Protein AF-A0A7L5AEB4-F1 (afdb_monomer)

Sequence (92 aa):
MQVLCQKSNSSEGADKISCSICGQAFQIFWERSSQTERAAQMETVMAAIAEHHQGNDSHRAHPHTGFLVPGWSGLTKFSAAALLGGAQSWSI

Mean predicted aligned error: 11.27 Å

Solvent-accessible surface area (backbone atoms only — not comparable to full-atom values): 5950 Å² total; per-residue (Å²): 125,52,31,41,37,31,63,42,96,63,91,80,73,94,48,68,49,62,40,89,80,59,61,54,44,26,36,54,45,73,46,96,69,54,74,69,56,51,60,66,46,45,59,57,47,54,50,58,57,54,63,41,42,84,89,40,68,53,78,78,41,50,65,85,78,38,52,59,33,84,69,85,76,95,77,76,91,68,76,61,69,74,80,69,68,70,86,76,88,80,85,130

pLDDT: mean 70.15, std 16.58, range [35.16, 87.81]

Secondary structure (DSSP, 8-state):
--EEEEE---S--SSEEE-TTT--EEEEEESS--HHHHHHHHHHHHHHHHHT-SS--SGGGS-SS-EEES--SS--SS-GGGTS--------

Radius of gyration: 14.85 Å; Cα contacts (8 Å, |Δi|>4): 96; chains: 1; bounding box: 36×37×31 Å

Structure (mmCIF, N/CA/C/O backbone):
data_AF-A0A7L5AEB4-F1
#
_entry.id   AF-A0A7L5AEB4-F1
#
loop_
_atom_site.group_PDB
_atom_site.id
_atom_site.type_symbol
_atom_site.label_atom_id
_atom_site.label_alt_id
_atom_site.label_comp_id
_atom_site.label_asym_id
_atom_site.label_entity_id
_atom_site.label_seq_id
_atom_site.pdbx_PDB_ins_code
_atom_site.Cartn_x
_atom_site.Cartn_y
_atom_site.Cartn_z
_atom_site.occupancy
_atom_site.B_iso_or_equiv
_atom_site.auth_seq_id
_atom_site.auth_comp_id
_atom_site.auth_asym_id
_atom_site.auth_atom_id
_atom_site.pdbx_PDB_model_nu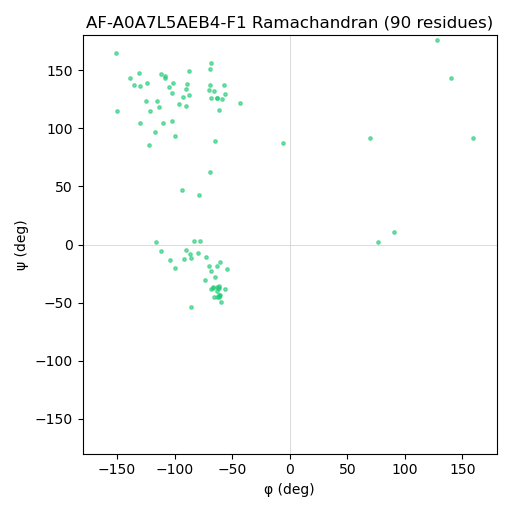m
ATOM 1 N N . MET A 1 1 ? -11.210 5.700 5.631 1.00 68.06 1 MET A N 1
ATOM 2 C CA . MET A 1 1 ? -9.995 5.175 6.284 1.00 68.06 1 MET A CA 1
ATOM 3 C C . MET A 1 1 ? -8.813 5.409 5.367 1.00 68.06 1 MET A C 1
ATOM 5 O O . MET A 1 1 ? -8.946 5.160 4.171 1.00 68.06 1 MET A O 1
ATOM 9 N N . GLN A 1 2 ? -7.704 5.906 5.906 1.00 70.81 2 GLN A N 1
ATOM 10 C CA . GLN A 1 2 ? -6.464 6.082 5.154 1.00 70.81 2 GLN A CA 1
ATOM 11 C C . GLN A 1 2 ? -5.384 5.116 5.655 1.00 70.81 2 GLN A C 1
ATOM 13 O O . GLN A 1 2 ? -5.322 4.780 6.839 1.00 70.81 2 GLN A O 1
ATOM 18 N N . VAL A 1 3 ? -4.539 4.663 4.736 1.00 79.12 3 VAL A N 1
ATOM 19 C CA . VAL A 1 3 ? -3.478 3.693 4.995 1.00 79.12 3 VAL A CA 1
ATOM 20 C C . VAL A 1 3 ? -2.154 4.284 4.535 1.00 79.12 3 VAL A C 1
ATOM 22 O O . VAL A 1 3 ? -2.032 4.662 3.375 1.00 79.12 3 VAL A O 1
ATOM 25 N N . LEU A 1 4 ? -1.168 4.377 5.425 1.00 83.31 4 LEU A N 1
ATOM 26 C CA . LEU A 1 4 ? 0.185 4.809 5.077 1.00 83.31 4 LEU A CA 1
ATOM 27 C C . LEU A 1 4 ? 1.064 3.587 4.832 1.00 83.31 4 LEU A C 1
ATOM 29 O O . LEU A 1 4 ? 1.254 2.765 5.724 1.00 83.31 4 LEU A O 1
ATOM 33 N N . CYS A 1 5 ? 1.624 3.499 3.633 1.00 83.62 5 CYS A N 1
ATOM 34 C CA . CYS A 1 5 ? 2.597 2.489 3.246 1.00 83.62 5 CYS A CA 1
ATOM 35 C C . CYS A 1 5 ? 3.985 3.126 3.253 1.00 83.62 5 CYS A C 1
ATOM 37 O O . CYS A 1 5 ? 4.313 3.919 2.370 1.00 83.62 5 CYS A O 1
ATOM 39 N N . GLN A 1 6 ? 4.802 2.798 4.249 1.00 83.75 6 GLN A N 1
ATOM 40 C CA . GLN A 1 6 ? 6.170 3.298 4.367 1.00 83.75 6 GLN A CA 1
ATOM 41 C C . GLN A 1 6 ? 7.155 2.226 3.907 1.00 83.75 6 GLN A C 1
ATOM 43 O O . GLN A 1 6 ? 6.991 1.050 4.229 1.00 83.75 6 GLN A O 1
ATOM 48 N N . LYS A 1 7 ? 8.199 2.616 3.171 1.00 82.06 7 LYS A N 1
ATOM 49 C CA . LYS A 1 7 ? 9.274 1.687 2.809 1.00 82.06 7 LYS A CA 1
ATOM 50 C C . LYS A 1 7 ? 9.978 1.211 4.080 1.00 82.06 7 LYS A C 1
ATOM 52 O O . LYS A 1 7 ? 10.456 2.034 4.861 1.00 82.06 7 LYS A O 1
ATOM 57 N N . SER A 1 8 ? 10.074 -0.103 4.261 1.00 74.81 8 SER A N 1
ATOM 58 C CA . SER A 1 8 ? 10.736 -0.682 5.430 1.00 74.81 8 SER A CA 1
ATOM 59 C C . SER A 1 8 ? 11.968 -1.463 5.025 1.00 74.81 8 SER A C 1
ATOM 61 O O . SER A 1 8 ? 11.894 -2.404 4.244 1.00 74.81 8 SER A O 1
ATOM 63 N N . ASN A 1 9 ? 13.105 -1.077 5.604 1.00 66.38 9 ASN A N 1
ATOM 64 C CA . ASN A 1 9 ? 14.368 -1.808 5.475 1.00 66.38 9 ASN A CA 1
ATOM 65 C C . ASN A 1 9 ? 14.513 -2.917 6.534 1.00 66.38 9 ASN A C 1
ATOM 67 O O . ASN A 1 9 ? 15.450 -3.704 6.472 1.00 66.38 9 ASN A O 1
ATOM 71 N N . SER A 1 10 ? 13.601 -2.977 7.508 1.00 59.34 10 SER A N 1
ATOM 72 C CA . SER A 1 10 ? 13.656 -3.909 8.638 1.00 59.34 10 SER A CA 1
ATOM 73 C C . SER A 1 10 ? 12.583 -4.985 8.507 1.00 59.34 10 SER A C 1
ATOM 75 O O . SER A 1 10 ? 11.456 -4.691 8.103 1.00 59.34 10 SER A O 1
ATOM 77 N N . SER A 1 11 ? 12.901 -6.218 8.907 1.00 56.88 11 SER A N 1
ATOM 78 C CA . SER A 1 11 ? 11.993 -7.378 8.964 1.00 56.88 11 SER A CA 1
ATOM 79 C C . SER A 1 11 ? 11.081 -7.403 10.202 1.00 56.88 11 SER A C 1
ATOM 81 O O . SER A 1 11 ? 10.061 -8.078 10.180 1.00 56.88 11 SER A O 1
ATOM 83 N N . GLU A 1 12 ? 11.274 -6.498 11.162 1.00 53.16 12 GLU A N 1
ATOM 84 C CA . GLU A 1 12 ? 10.501 -6.393 12.416 1.00 53.16 12 GLU A CA 1
ATOM 85 C C . GLU A 1 12 ? 9.225 -5.518 12.292 1.00 53.16 12 GLU A C 1
ATOM 87 O O . GLU A 1 12 ? 9.305 -4.400 11.775 1.00 53.16 12 GLU A O 1
ATOM 92 N N . GLY A 1 13 ? 8.044 -6.007 12.702 1.00 58.28 13 GLY A N 1
ATOM 93 C CA . GLY A 1 13 ? 6.770 -5.252 12.740 1.00 58.28 13 GLY A CA 1
ATOM 94 C C . GLY A 1 13 ? 5.538 -6.063 12.300 1.00 58.28 13 GLY A C 1
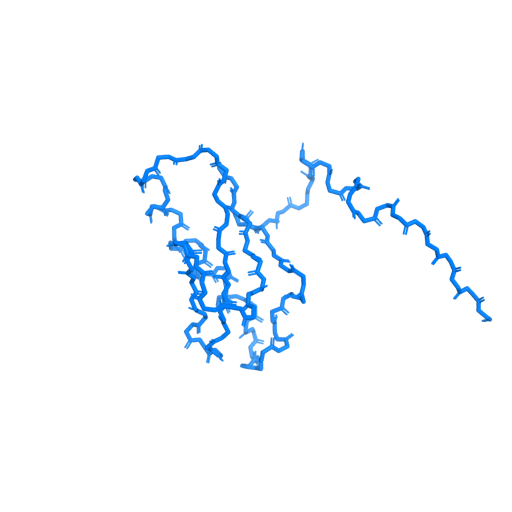ATOM 95 O O . GLY A 1 13 ? 5.641 -6.870 11.383 1.00 58.28 13 GLY A O 1
ATOM 96 N N . ALA A 1 14 ? 4.385 -5.842 12.945 1.00 65.25 14 ALA A N 1
ATOM 97 C CA . ALA A 1 14 ? 3.187 -6.688 12.814 1.00 65.25 14 ALA A CA 1
ATOM 98 C C . ALA A 1 14 ? 2.418 -6.546 11.482 1.00 65.25 14 ALA A C 1
ATOM 100 O O . ALA A 1 14 ? 1.822 -7.514 11.022 1.00 65.25 14 ALA A O 1
ATOM 101 N N . ASP A 1 15 ? 2.444 -5.371 10.848 1.00 76.81 15 ASP A N 1
ATOM 102 C CA . ASP A 1 15 ? 1.672 -5.085 9.633 1.00 76.81 15 ASP A CA 1
ATOM 103 C C . ASP A 1 15 ? 2.620 -4.777 8.462 1.00 76.81 15 ASP A C 1
ATOM 105 O O . ASP A 1 15 ? 3.118 -3.655 8.314 1.00 76.81 15 ASP A O 1
ATOM 109 N N . LYS A 1 16 ? 2.901 -5.792 7.636 1.00 82.62 16 LYS A N 1
ATOM 110 C CA . LYS A 1 16 ? 3.794 -5.688 6.472 1.00 82.62 16 LYS A CA 1
ATOM 111 C C . LYS A 1 16 ? 3.176 -6.265 5.221 1.00 82.62 16 LYS A C 1
ATOM 113 O O . LYS A 1 16 ? 2.454 -7.255 5.271 1.00 82.62 16 LYS A O 1
ATOM 118 N N . ILE A 1 17 ? 3.540 -5.666 4.099 1.00 86.25 17 ILE A N 1
ATOM 119 C CA . ILE A 1 17 ? 3.146 -6.095 2.766 1.00 86.25 17 ILE A CA 1
ATOM 120 C C . ILE A 1 17 ? 4.362 -6.063 1.850 1.00 86.25 17 ILE A C 1
ATOM 122 O O . ILE A 1 17 ? 5.174 -5.140 1.900 1.00 86.25 17 ILE A O 1
ATOM 126 N N . SER A 1 18 ? 4.509 -7.085 1.022 1.00 87.81 18 SER A N 1
ATOM 127 C CA . SER A 1 18 ? 5.536 -7.142 -0.014 1.00 87.81 18 SER A CA 1
ATOM 128 C C . SER A 1 18 ? 4.899 -6.891 -1.371 1.00 87.81 18 SER A C 1
ATOM 130 O O . SER A 1 18 ? 3.871 -7.490 -1.685 1.00 87.81 18 SER A O 1
ATOM 132 N N . CYS A 1 19 ? 5.531 -6.058 -2.193 1.00 85.94 19 CYS A N 1
ATOM 133 C CA . CYS A 1 19 ? 5.162 -5.954 -3.598 1.00 85.94 19 CYS A CA 1
ATOM 134 C C . CYS A 1 19 ? 5.410 -7.296 -4.297 1.00 85.94 19 CYS A C 1
ATOM 136 O O . CYS A 1 19 ? 6.523 -7.819 -4.250 1.00 85.94 19 CYS A O 1
ATOM 138 N N . SER A 1 20 ? 4.393 -7.840 -4.964 1.00 85.38 20 SER A N 1
ATOM 139 C CA . SER A 1 20 ? 4.490 -9.098 -5.716 1.00 85.38 20 SER A CA 1
ATOM 140 C C . SER A 1 20 ? 5.343 -8.991 -6.983 1.00 85.38 20 SER A C 1
ATOM 142 O O . SER A 1 20 ? 5.790 -10.013 -7.492 1.00 85.38 20 SER A O 1
ATOM 144 N N . ILE A 1 21 ? 5.581 -7.774 -7.483 1.00 85.75 21 ILE A N 1
ATOM 145 C CA . ILE A 1 21 ? 6.325 -7.525 -8.724 1.00 85.75 21 ILE A CA 1
ATOM 146 C C . ILE A 1 21 ? 7.827 -7.467 -8.441 1.00 85.75 21 ILE A C 1
ATOM 148 O O . ILE A 1 21 ? 8.607 -8.204 -9.035 1.00 85.75 21 ILE A O 1
ATOM 152 N N . CYS A 1 22 ? 8.243 -6.616 -7.501 1.00 86.12 22 CYS A N 1
ATOM 153 C CA . CYS A 1 22 ? 9.662 -6.349 -7.261 1.00 86.12 22 CYS A CA 1
ATOM 154 C C . CYS A 1 22 ? 10.189 -6.868 -5.911 1.00 86.12 22 CYS A C 1
ATOM 156 O O . CYS A 1 22 ? 11.387 -6.777 -5.632 1.00 86.12 22 CYS A O 1
ATOM 158 N N . GLY A 1 23 ? 9.311 -7.393 -5.051 1.00 85.31 23 GLY A N 1
ATOM 159 C CA . GLY A 1 23 ? 9.668 -7.935 -3.738 1.00 85.31 23 GLY A CA 1
ATOM 160 C C . GLY A 1 23 ? 9.946 -6.887 -2.656 1.00 85.31 23 GLY A C 1
ATOM 161 O O . GLY A 1 23 ? 10.294 -7.257 -1.536 1.00 85.31 23 GLY A O 1
ATOM 162 N N . GLN A 1 24 ? 9.805 -5.586 -2.944 1.00 85.31 24 GLN A N 1
ATOM 163 C CA . GLN A 1 24 ? 10.050 -4.543 -1.944 1.00 85.31 24 GLN A CA 1
ATOM 164 C C . GLN A 1 24 ? 9.014 -4.616 -0.813 1.00 85.31 24 GLN A C 1
ATOM 166 O O . GLN A 1 24 ? 7.810 -4.693 -1.062 1.00 85.31 24 GLN A O 1
ATOM 171 N N . ALA A 1 25 ? 9.493 -4.574 0.432 1.00 86.12 25 ALA A N 1
ATOM 172 C CA . ALA A 1 25 ? 8.653 -4.606 1.621 1.00 86.12 25 ALA A CA 1
ATOM 173 C C . ALA A 1 25 ? 8.232 -3.198 2.066 1.00 86.12 25 ALA A C 1
ATOM 175 O O . ALA A 1 25 ? 9.034 -2.258 2.116 1.00 86.12 25 ALA A O 1
ATOM 176 N N . PHE A 1 26 ? 6.968 -3.084 2.456 1.00 86.19 26 PHE A N 1
ATOM 177 C CA . PHE A 1 26 ? 6.370 -1.892 3.032 1.00 86.19 26 PHE A CA 1
ATOM 178 C C . PHE A 1 26 ? 5.756 -2.228 4.380 1.00 86.19 26 PHE A C 1
ATOM 180 O O . PHE A 1 26 ? 5.110 -3.263 4.553 1.00 86.19 26 PHE A O 1
ATOM 187 N N . GLN A 1 27 ? 5.941 -1.332 5.336 1.00 87.75 27 GLN A N 1
ATOM 188 C CA . GLN A 1 27 ? 5.194 -1.356 6.579 1.00 8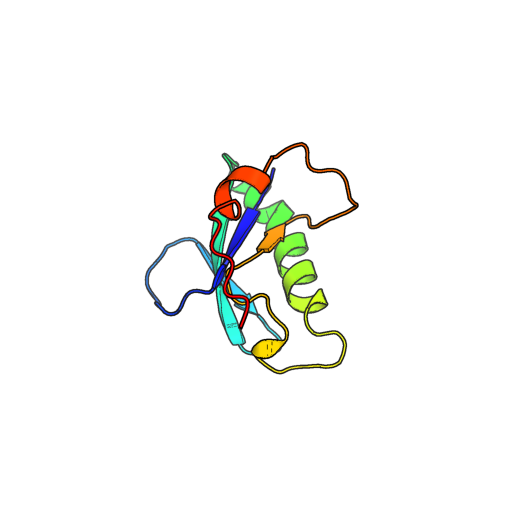7.75 27 GLN A CA 1
ATOM 189 C C . GLN A 1 27 ? 3.934 -0.525 6.429 1.00 87.75 27 GLN A C 1
ATOM 191 O O . GLN A 1 27 ? 3.968 0.593 5.908 1.00 87.75 27 GLN A O 1
ATOM 196 N N . ILE A 1 28 ? 2.828 -1.101 6.884 1.00 85.19 28 ILE A N 1
ATOM 197 C CA . ILE A 1 28 ? 1.514 -0.497 6.771 1.00 85.19 28 ILE A CA 1
ATOM 198 C C . ILE A 1 28 ? 1.116 0.100 8.115 1.00 85.19 28 ILE A C 1
ATOM 200 O O . ILE A 1 28 ? 1.144 -0.570 9.146 1.00 85.19 28 ILE A O 1
ATOM 204 N N . PHE A 1 29 ? 0.680 1.354 8.086 1.00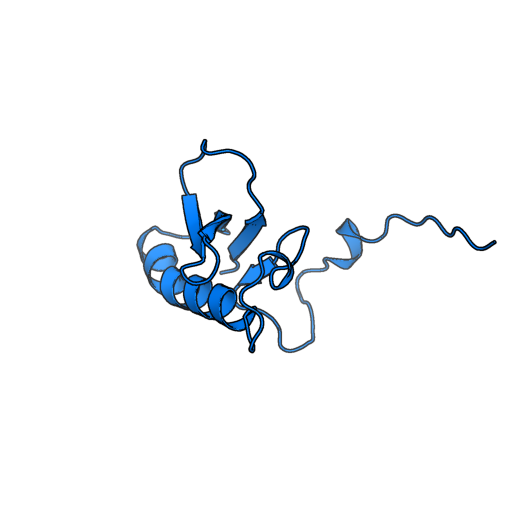 83.69 29 PHE A N 1
ATOM 205 C CA . PHE A 1 29 ? 0.061 2.029 9.214 1.00 83.69 29 PHE A CA 1
ATOM 206 C C . PHE A 1 29 ? -1.396 2.321 8.881 1.00 83.69 29 PHE A C 1
ATOM 208 O O . PHE A 1 29 ? -1.713 3.049 7.939 1.00 83.69 29 PHE A O 1
ATOM 215 N N . TRP A 1 30 ? -2.284 1.738 9.675 1.00 81.31 30 TRP A N 1
ATOM 216 C CA . TRP A 1 30 ? -3.722 1.874 9.521 1.00 81.31 30 TRP A CA 1
ATOM 217 C C . TRP A 1 30 ? -4.241 3.027 10.380 1.00 81.31 30 TRP A C 1
ATOM 219 O O . TRP A 1 30 ? -4.023 3.053 11.593 1.00 81.31 30 TRP A O 1
ATOM 229 N N . GLU A 1 31 ? -4.975 3.964 9.784 1.00 76.88 31 GLU A N 1
ATOM 230 C CA . GLU A 1 31 ? -5.758 4.931 10.554 1.00 76.88 31 GLU A CA 1
ATOM 231 C C . GLU A 1 31 ? -6.918 4.204 11.248 1.00 76.88 31 GLU A C 1
ATOM 233 O O . GLU A 1 31 ? -7.653 3.495 10.563 1.00 76.88 31 GLU A O 1
ATOM 238 N N . ARG A 1 32 ? -7.042 4.353 12.584 1.00 66.19 32 ARG A N 1
ATOM 239 C CA . ARG A 1 32 ? -8.029 3.709 13.491 1.00 66.19 32 ARG A CA 1
ATOM 240 C C . ARG A 1 32 ? -9.099 2.886 12.759 1.00 66.19 32 ARG A C 1
ATOM 242 O O . ARG A 1 32 ? -10.167 3.395 12.439 1.00 66.19 32 ARG A O 1
ATOM 249 N N . SER A 1 33 ? -8.791 1.619 12.506 1.00 69.38 33 S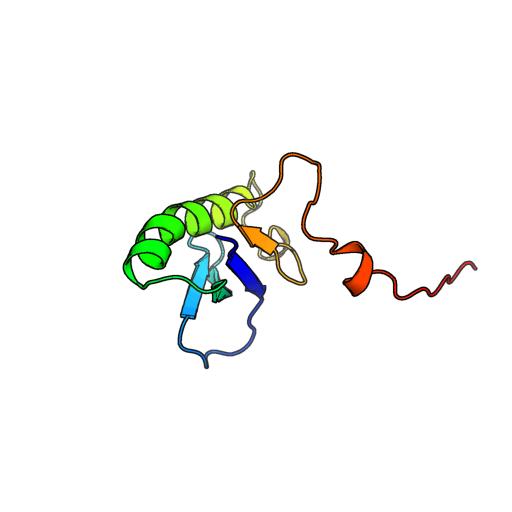ER A N 1
ATOM 250 C CA . SER A 1 33 ? -9.648 0.717 11.732 1.00 69.38 33 SER A CA 1
ATOM 251 C C . SER A 1 33 ? -9.701 -0.666 12.362 1.00 69.38 33 SER A C 1
ATOM 253 O O . SER A 1 33 ? -8.704 -1.173 12.901 1.00 69.38 33 SER A O 1
ATOM 255 N N . SER A 1 34 ? -10.888 -1.263 12.277 1.00 77.69 34 SER A N 1
ATOM 256 C CA . SER A 1 34 ? -11.180 -2.626 12.715 1.00 77.69 34 SER A CA 1
ATOM 257 C C . SER A 1 34 ? -10.470 -3.636 11.815 1.00 77.69 34 SER A C 1
ATOM 259 O O . SER A 1 34 ? -10.202 -3.355 10.648 1.00 77.69 34 SER A O 1
ATOM 261 N N . GLN A 1 35 ? -10.209 -4.847 12.309 1.00 79.94 35 GLN A N 1
ATOM 262 C CA . GLN A 1 35 ? -9.537 -5.887 11.517 1.00 79.94 35 GLN A CA 1
ATOM 263 C C . GLN A 1 35 ? -10.273 -6.204 10.200 1.00 79.94 35 GLN A C 1
ATOM 265 O O . GLN A 1 35 ? -9.631 -6.363 9.165 1.00 79.94 35 GLN A O 1
ATOM 270 N N . THR A 1 36 ? -11.608 -6.207 10.214 1.00 80.38 36 THR A N 1
ATOM 271 C CA . THR A 1 36 ? -12.444 -6.401 9.018 1.00 80.38 36 THR A CA 1
ATOM 272 C C . THR A 1 36 ? -12.256 -5.288 7.985 1.00 80.38 36 THR A C 1
ATOM 274 O O . THR A 1 36 ? -12.170 -5.559 6.791 1.00 80.38 36 THR A O 1
ATOM 277 N N . GLU A 1 37 ? -12.137 -4.036 8.433 1.00 77.94 37 GLU A N 1
ATOM 278 C CA . GLU A 1 37 ? -11.905 -2.886 7.551 1.00 77.94 37 GLU A CA 1
ATOM 279 C C . GLU A 1 37 ? -10.505 -2.942 6.930 1.00 77.94 37 GLU A C 1
ATOM 281 O O . GLU A 1 37 ? -10.339 -2.661 5.744 1.00 77.94 37 GLU A O 1
ATOM 286 N N . ARG A 1 38 ? -9.499 -3.378 7.703 1.00 82.75 38 ARG A N 1
ATOM 287 C CA . ARG A 1 38 ? -8.140 -3.604 7.183 1.00 82.75 38 ARG A CA 1
ATOM 288 C C . ARG A 1 38 ? -8.124 -4.674 6.097 1.00 82.75 38 ARG A C 1
ATOM 290 O O . ARG A 1 38 ? -7.503 -4.470 5.061 1.00 82.75 38 ARG A O 1
ATOM 297 N N . ALA A 1 39 ? -8.825 -5.787 6.318 1.00 82.50 39 ALA A N 1
ATOM 298 C CA . ALA A 1 39 ? -8.931 -6.860 5.333 1.00 82.50 39 ALA A CA 1
ATOM 299 C C . ALA A 1 39 ? -9.585 -6.366 4.032 1.00 82.50 39 ALA A C 1
ATOM 301 O O . ALA A 1 39 ? -9.060 -6.631 2.955 1.00 82.50 39 ALA A O 1
ATOM 302 N N . ALA A 1 40 ? -10.663 -5.583 4.137 1.00 81.31 40 ALA A N 1
ATOM 303 C CA . ALA A 1 40 ? -11.341 -5.005 2.978 1.00 81.31 40 ALA A CA 1
ATOM 304 C C . ALA A 1 40 ? -10.449 -4.027 2.191 1.00 81.31 40 ALA A C 1
ATOM 306 O O . ALA A 1 40 ? -10.503 -4.002 0.967 1.00 81.31 40 ALA A O 1
ATOM 307 N N . GLN A 1 41 ? -9.598 -3.249 2.871 1.00 81.69 41 GLN A N 1
ATOM 308 C CA . GLN A 1 41 ? -8.691 -2.308 2.203 1.00 81.69 41 GLN A CA 1
ATOM 309 C C . GLN A 1 41 ? -7.365 -2.903 1.740 1.00 81.69 41 GLN A C 1
ATOM 311 O O . GLN A 1 41 ? -6.645 -2.244 0.989 1.00 81.69 41 GLN A O 1
ATOM 316 N N . MET A 1 42 ? -7.028 -4.121 2.159 1.00 84.06 42 MET A N 1
ATOM 317 C CA . MET A 1 42 ? -5.776 -4.758 1.759 1.00 84.06 42 MET A CA 1
ATOM 318 C C . MET A 1 42 ? -5.706 -4.960 0.240 1.00 84.06 42 MET A C 1
ATOM 320 O O . MET A 1 42 ? -4.648 -4.758 -0.352 1.00 84.06 42 MET A O 1
ATOM 324 N N . GLU A 1 43 ? -6.831 -5.291 -0.399 1.00 83.88 43 GLU A N 1
ATOM 325 C CA . GLU A 1 43 ? -6.908 -5.432 -1.857 1.00 83.88 43 GLU A CA 1
ATOM 326 C C . GLU A 1 43 ? -6.580 -4.107 -2.563 1.00 83.88 43 GLU A C 1
ATOM 328 O O . GLU A 1 43 ? -5.732 -4.065 -3.453 1.00 83.88 43 GLU A O 1
ATOM 333 N N . THR A 1 44 ? -7.144 -2.999 -2.079 1.00 83.81 44 THR A N 1
ATOM 334 C CA . THR A 1 44 ? -6.851 -1.648 -2.579 1.00 83.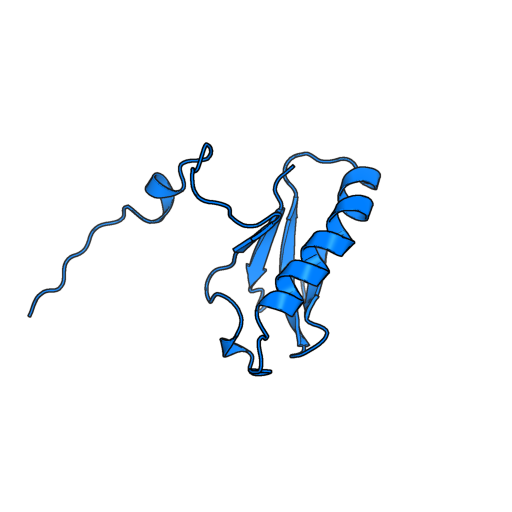81 44 THR A CA 1
ATOM 335 C C . THR A 1 44 ? -5.385 -1.257 -2.379 1.00 83.81 44 THR A C 1
ATOM 337 O O . THR A 1 44 ? -4.792 -0.609 -3.239 1.00 83.81 44 THR A O 1
ATOM 340 N N . VAL A 1 45 ? -4.768 -1.652 -1.258 1.00 84.50 45 VAL A N 1
ATOM 341 C CA . VAL A 1 45 ? -3.335 -1.412 -1.003 1.00 84.50 45 VAL A CA 1
ATOM 342 C C . VAL A 1 45 ? -2.464 -2.194 -1.985 1.00 84.50 45 VAL A C 1
ATOM 344 O O . VAL A 1 45 ? -1.532 -1.626 -2.552 1.00 84.50 45 VAL A O 1
ATOM 347 N N . MET A 1 46 ? -2.776 -3.469 -2.220 1.00 85.38 46 MET A N 1
ATOM 348 C CA . MET A 1 46 ? -2.063 -4.305 -3.192 1.00 85.38 46 MET A CA 1
ATOM 349 C C . MET A 1 46 ? -2.182 -3.751 -4.614 1.00 85.38 46 MET A C 1
ATOM 351 O O . MET A 1 46 ? -1.177 -3.676 -5.322 1.00 85.38 46 MET A O 1
ATOM 355 N N . ALA A 1 47 ? -3.382 -3.316 -5.013 1.00 83.19 47 ALA A N 1
ATOM 356 C CA . ALA A 1 47 ? -3.612 -2.688 -6.310 1.00 83.19 47 ALA A CA 1
ATOM 357 C C . ALA A 1 47 ? -2.760 -1.419 -6.473 1.00 83.19 47 ALA A C 1
ATOM 359 O O . ALA A 1 47 ? -1.992 -1.327 -7.426 1.00 83.19 47 ALA A O 1
ATOM 360 N N . ALA A 1 48 ? -2.777 -0.516 -5.487 1.00 82.62 48 ALA A N 1
ATOM 361 C CA . ALA A 1 48 ? -1.972 0.707 -5.514 1.00 82.62 48 ALA A CA 1
ATOM 362 C C . ALA A 1 48 ? -0.455 0.428 -5.571 1.00 82.62 48 ALA A C 1
ATOM 364 O O . ALA A 1 48 ? 0.299 1.143 -6.230 1.00 82.62 48 ALA A O 1
ATOM 365 N N . ILE A 1 49 ? 0.018 -0.627 -4.896 1.00 83.44 49 ILE A N 1
ATOM 366 C CA . ILE A 1 49 ? 1.417 -1.068 -4.986 1.00 83.44 49 ILE A CA 1
ATOM 367 C C . ILE A 1 49 ? 1.749 -1.521 -6.411 1.00 83.44 49 ILE A C 1
ATOM 369 O 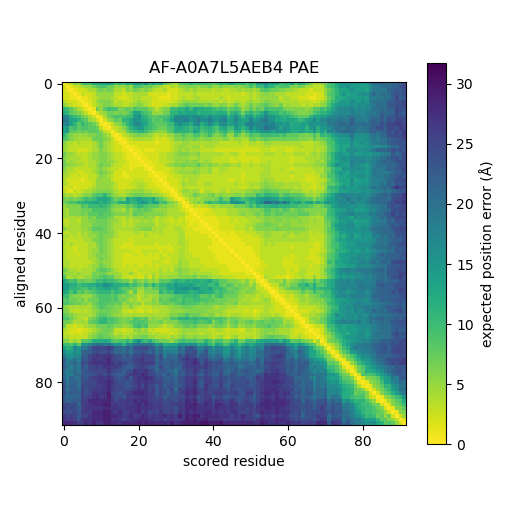O . ILE A 1 49 ? 2.798 -1.138 -6.932 1.00 83.44 49 ILE A O 1
ATOM 373 N N . ALA A 1 50 ? 0.873 -2.311 -7.032 1.00 82.81 50 ALA A N 1
ATOM 374 C CA . ALA A 1 50 ? 1.061 -2.803 -8.393 1.00 82.81 50 ALA A CA 1
ATOM 375 C C . ALA A 1 50 ? 0.998 -1.674 -9.435 1.00 82.81 50 ALA A C 1
ATOM 377 O O . ALA A 1 50 ? 1.789 -1.668 -10.376 1.00 82.81 50 ALA A O 1
ATOM 378 N N . GLU A 1 51 ? 0.133 -0.678 -9.240 1.00 82.25 51 GLU A N 1
ATOM 379 C CA . GLU A 1 51 ? -0.007 0.481 -10.132 1.00 82.25 51 GLU A CA 1
ATOM 380 C C . GLU A 1 51 ? 1.250 1.352 -10.225 1.00 82.25 51 GLU A C 1
ATOM 382 O O . GLU A 1 51 ? 1.397 2.103 -11.185 1.00 82.25 51 GLU A O 1
ATOM 387 N N . HIS A 1 52 ? 2.184 1.249 -9.277 1.00 80.25 52 HIS A N 1
ATOM 388 C CA . HIS A 1 52 ? 3.484 1.910 -9.397 1.00 80.25 52 HIS A CA 1
ATOM 389 C C . HIS A 1 52 ? 4.358 1.301 -10.508 1.00 80.25 52 HIS A C 1
ATOM 391 O O . HIS A 1 52 ? 5.236 1.975 -11.045 1.00 80.25 52 HIS A O 1
ATOM 397 N N . HIS A 1 53 ? 4.108 0.049 -10.892 1.00 80.75 53 HIS A N 1
ATOM 398 C CA . HIS A 1 53 ? 4.903 -0.709 -11.857 1.00 80.75 53 HIS A CA 1
ATOM 399 C C . HIS A 1 53 ? 4.367 -0.616 -13.298 1.00 80.75 53 HIS A C 1
ATOM 401 O O . HIS A 1 53 ? 4.285 -1.624 -13.991 1.00 80.75 53 HIS A O 1
ATOM 407 N N . GLN A 1 54 ? 4.031 0.580 -13.802 1.00 73.81 54 GLN A N 1
ATOM 408 C CA . GLN A 1 54 ? 3.520 0.790 -15.179 1.00 73.81 54 GLN A CA 1
ATOM 409 C C . GLN A 1 54 ? 4.593 0.556 -16.269 1.00 73.81 54 GLN A C 1
ATOM 411 O O . GLN A 1 54 ? 4.975 1.471 -16.996 1.00 73.81 54 GLN A O 1
ATOM 416 N N . GLY A 1 55 ? 5.117 -0.667 -16.369 1.00 67.81 55 GLY A N 1
ATOM 417 C CA . GLY A 1 55 ? 6.187 -1.057 -17.292 1.00 67.81 55 GLY A CA 1
ATOM 418 C C . GLY A 1 55 ? 7.606 -0.920 -16.727 1.00 67.81 55 GLY A C 1
ATOM 419 O O . GLY A 1 55 ? 8.571 -1.023 -17.480 1.00 67.81 55 GLY A O 1
ATOM 420 N N . ASN A 1 56 ? 7.753 -0.685 -15.420 1.00 73.31 56 ASN A N 1
ATOM 421 C CA . ASN A 1 56 ? 9.046 -0.661 -14.738 1.00 73.31 56 ASN A CA 1
ATOM 422 C C . ASN A 1 56 ? 9.003 -1.537 -13.484 1.00 73.31 56 ASN A C 1
ATOM 424 O O . ASN A 1 56 ? 8.490 -1.113 -12.452 1.00 73.31 56 ASN A O 1
ATOM 428 N N . ASP A 1 57 ? 9.607 -2.720 -13.548 1.00 80.75 57 ASP A N 1
ATOM 429 C CA . ASP A 1 57 ? 9.629 -3.689 -12.440 1.00 80.75 57 ASP A CA 1
ATOM 430 C C . ASP A 1 57 ? 10.732 -3.399 -11.405 1.00 80.75 57 ASP A C 1
ATOM 432 O O . ASP A 1 57 ? 10.921 -4.133 -10.435 1.00 80.75 57 ASP A O 1
ATOM 436 N N . SER A 1 58 ? 11.484 -2.309 -11.585 1.00 79.75 58 SER A N 1
ATOM 437 C CA . SER A 1 58 ? 12.544 -1.916 -10.660 1.00 79.75 58 SER A CA 1
ATOM 438 C C . SER A 1 58 ? 11.984 -1.452 -9.312 1.00 79.75 58 SER A C 1
ATOM 440 O O . SER A 1 58 ? 10.937 -0.813 -9.237 1.00 79.75 58 SER A O 1
ATOM 442 N N . HIS A 1 59 ? 12.763 -1.630 -8.238 1.00 76.31 59 HIS A N 1
ATOM 443 C CA . HIS A 1 59 ? 12.480 -1.056 -6.908 1.00 76.31 59 HIS A CA 1
ATOM 444 C C . HIS A 1 59 ? 12.280 0.465 -6.928 1.00 76.31 59 HIS A C 1
ATOM 446 O O . HIS A 1 59 ? 11.664 1.025 -6.024 1.00 76.31 59 HIS A O 1
ATOM 452 N N . ARG A 1 60 ? 12.793 1.138 -7.965 1.00 76.62 60 ARG A N 1
ATOM 453 C CA . ARG A 1 60 ? 12.645 2.583 -8.190 1.00 76.62 60 ARG A CA 1
ATOM 454 C C . ARG A 1 60 ? 11.244 3.002 -8.643 1.00 76.62 60 ARG A C 1
ATOM 456 O O . ARG A 1 60 ? 10.984 4.198 -8.683 1.00 76.62 60 ARG A O 1
ATOM 463 N N . ALA A 1 61 ? 10.380 2.053 -9.001 1.00 80.44 61 ALA A N 1
ATOM 464 C CA . ALA A 1 61 ? 8.992 2.319 -9.365 1.00 80.44 61 ALA A CA 1
ATOM 465 C C . ALA A 1 61 ? 8.179 2.858 -8.179 1.00 80.44 61 ALA A C 1
ATOM 467 O O . ALA A 1 61 ? 7.242 3.630 -8.352 1.00 80.4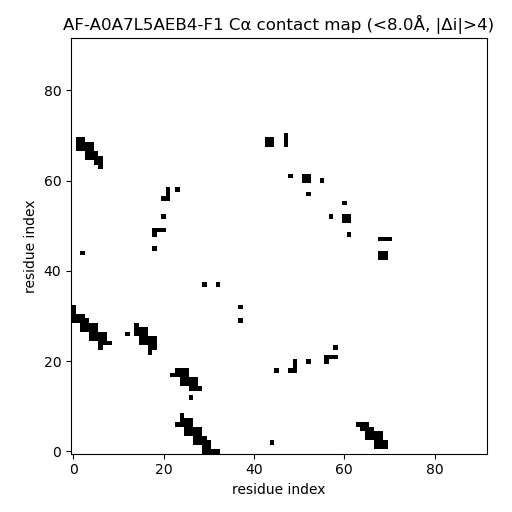4 61 ALA A O 1
ATOM 468 N N . HIS A 1 62 ? 8.568 2.491 -6.958 1.00 81.81 62 HIS A N 1
ATOM 469 C CA . HIS A 1 62 ? 7.884 2.909 -5.747 1.00 81.81 62 HIS A CA 1
ATOM 470 C C . HIS A 1 62 ? 8.388 4.256 -5.201 1.00 81.81 62 HIS A C 1
ATOM 472 O O . HIS A 1 62 ? 9.586 4.546 -5.284 1.00 81.81 62 HIS A O 1
ATOM 478 N N . PRO A 1 63 ? 7.517 5.044 -4.541 1.00 79.06 63 PRO A N 1
ATOM 479 C CA . PRO A 1 63 ? 7.913 6.259 -3.831 1.00 79.06 63 PRO A CA 1
ATOM 480 C C . PRO A 1 63 ? 8.982 5.986 -2.765 1.00 79.06 63 PRO A C 1
ATOM 482 O O . PRO A 1 63 ? 8.893 5.019 -2.008 1.00 79.06 63 PRO A O 1
ATOM 485 N N . HIS A 1 64 ? 9.989 6.859 -2.679 1.00 71.75 64 HIS A N 1
ATOM 486 C CA . HIS A 1 64 ? 11.158 6.642 -1.816 1.00 71.75 64 HIS A CA 1
ATOM 487 C C . HIS A 1 64 ? 10.810 6.676 -0.317 1.00 71.75 64 HIS A C 1
ATOM 489 O O . HIS A 1 64 ? 11.369 5.913 0.467 1.00 71.75 64 HIS A O 1
ATOM 495 N N . THR A 1 65 ? 9.887 7.554 0.078 1.00 72.81 65 THR A N 1
ATOM 496 C CA . THR A 1 65 ? 9.531 7.825 1.480 1.00 72.81 65 THR A CA 1
ATOM 497 C C . THR A 1 65 ? 8.261 7.103 1.941 1.00 72.81 65 THR A C 1
ATOM 499 O O . THR A 1 65 ? 8.083 6.904 3.138 1.00 72.81 65 THR A O 1
ATOM 502 N N . GLY A 1 66 ? 7.404 6.672 1.011 1.00 80.56 66 GLY A N 1
ATOM 503 C CA . GLY A 1 66 ? 6.107 6.045 1.282 1.00 80.56 66 GLY A CA 1
ATOM 504 C C . GLY A 1 66 ? 4.948 6.715 0.534 1.00 80.56 66 GLY A C 1
ATOM 505 O O . GLY A 1 66 ? 5.146 7.706 -0.167 1.00 80.56 66 GLY A O 1
ATOM 506 N N . PHE A 1 67 ? 3.742 6.159 0.657 1.00 80.38 67 PHE A N 1
ATOM 507 C CA . PHE A 1 67 ? 2.525 6.643 -0.013 1.00 80.38 67 PHE A CA 1
ATOM 508 C C . PHE A 1 67 ? 1.255 6.327 0.788 1.00 80.38 67 PHE A C 1
ATOM 510 O O . PHE A 1 67 ? 1.276 5.513 1.710 1.00 80.38 67 PHE A O 1
ATOM 517 N N . LEU A 1 68 ? 0.145 6.987 0.446 1.00 81.38 68 LEU A N 1
ATOM 518 C CA . LEU A 1 68 ? -1.154 6.830 1.107 1.00 81.38 68 LEU A CA 1
ATOM 519 C C . LEU A 1 68 ? -2.146 6.073 0.213 1.00 81.38 68 LEU A C 1
ATOM 521 O O . LEU A 1 68 ? -2.152 6.269 -1.000 1.00 81.38 68 LEU A O 1
ATOM 525 N N . VAL A 1 69 ? -3.011 5.254 0.817 1.00 78.88 69 VAL A N 1
ATOM 526 C CA . VAL A 1 69 ? -4.065 4.483 0.138 1.00 78.88 69 VAL A CA 1
ATOM 527 C C . VAL A 1 69 ? -5.423 4.692 0.832 1.00 78.88 69 VAL A C 1
ATOM 529 O O . VAL A 1 69 ? -5.477 4.629 2.065 1.00 78.88 69 VAL A O 1
ATOM 532 N N . PRO A 1 70 ? -6.530 4.891 0.084 1.00 63.94 70 PRO A N 1
ATOM 533 C CA . PRO A 1 70 ? -6.599 5.035 -1.377 1.00 63.94 70 PRO A CA 1
ATOM 534 C C . PRO A 1 70 ? -5.969 6.356 -1.851 1.00 63.94 70 PRO A C 1
ATOM 536 O O . PRO A 1 70 ? -6.143 7.401 -1.224 1.00 63.94 70 PRO A O 1
ATOM 539 N N . GLY A 1 71 ? -5.199 6.294 -2.939 1.00 58.81 71 GLY A N 1
ATOM 540 C CA . GLY A 1 71 ? -4.448 7.428 -3.472 1.00 58.81 71 GLY A CA 1
ATOM 541 C C . GLY A 1 71 ? -5.242 8.255 -4.491 1.00 58.81 71 GLY A C 1
ATOM 542 O O . GLY A 1 71 ? -5.567 7.771 -5.562 1.00 58.81 71 GLY A O 1
ATOM 543 N N . TRP A 1 72 ? -5.457 9.535 -4.172 1.00 48.19 72 TRP A N 1
ATOM 544 C CA . TRP A 1 72 ? -5.271 10.675 -5.089 1.00 48.19 72 TRP A CA 1
ATOM 545 C C . TRP A 1 72 ? -6.234 10.888 -6.292 1.00 48.19 72 TRP A C 1
ATOM 547 O O . TRP A 1 72 ? -5.923 10.575 -7.434 1.00 48.19 72 TRP A O 1
ATOM 557 N N . SER A 1 73 ? -7.305 11.668 -6.081 1.00 39.41 73 SER A N 1
ATOM 558 C CA . SER A 1 73 ? -7.815 12.647 -7.066 1.00 39.41 73 SER A CA 1
ATOM 559 C C . SER A 1 73 ? -7.795 14.019 -6.389 1.00 39.41 73 SER A C 1
ATOM 561 O O . SER A 1 73 ? -8.437 14.189 -5.356 1.00 39.41 73 SER A O 1
ATOM 563 N N . GLY A 1 74 ? -6.976 14.949 -6.882 1.00 39.66 74 GLY A N 1
ATOM 564 C CA . GLY A 1 74 ? -6.548 16.154 -6.164 1.00 39.66 74 GLY A CA 1
ATOM 565 C C . GLY A 1 74 ? -7.640 16.892 -5.379 1.00 39.66 74 GLY A C 1
ATOM 566 O O . GLY A 1 74 ? -8.634 17.309 -5.955 1.00 39.66 74 GLY A O 1
ATOM 567 N N . LEU A 1 75 ? -7.414 17.039 -4.069 1.00 39.50 75 LEU A N 1
ATOM 568 C CA . LEU A 1 75 ? -7.837 18.110 -3.147 1.00 39.50 75 LEU A CA 1
ATOM 569 C C . LEU A 1 75 ? -7.782 17.536 -1.723 1.00 39.50 75 LEU A C 1
ATOM 571 O O . LEU A 1 75 ? -8.705 16.904 -1.214 1.00 39.50 75 LEU A O 1
ATOM 575 N N . THR A 1 76 ? -6.626 17.722 -1.095 1.00 42.38 76 THR A N 1
ATOM 576 C CA . THR A 1 76 ? -6.292 17.295 0.266 1.00 42.38 76 THR A CA 1
ATOM 577 C C . THR A 1 76 ? -7.197 17.952 1.312 1.00 42.38 76 THR A C 1
ATOM 579 O O . THR A 1 76 ? -7.108 19.156 1.531 1.00 42.38 76 THR A O 1
ATOM 582 N N . LYS A 1 77 ? -8.000 17.152 2.029 1.00 41.66 77 LYS A N 1
ATOM 583 C CA . LYS A 1 77 ? -8.542 17.517 3.357 1.00 41.66 77 LYS A CA 1
ATOM 584 C C . LYS A 1 77 ? -7.636 17.092 4.523 1.00 41.66 77 LYS A C 1
ATOM 586 O O . LYS A 1 77 ? -7.897 17.476 5.656 1.00 41.66 77 LYS A O 1
ATOM 591 N N . PHE A 1 78 ? -6.546 16.374 4.246 1.00 44.88 78 PHE A N 1
ATOM 592 C CA . PHE A 1 78 ? -5.442 16.181 5.184 1.00 44.88 78 PHE A CA 1
ATOM 593 C C . PHE A 1 78 ? -4.223 16.951 4.673 1.00 44.88 78 PHE A C 1
ATOM 595 O O . PHE A 1 78 ? -3.586 16.568 3.693 1.00 44.88 78 PHE A O 1
ATOM 602 N N . SER A 1 79 ? -3.942 18.086 5.308 1.00 45.50 79 SER A N 1
ATOM 603 C CA . SER A 1 79 ? -2.812 18.964 5.011 1.00 45.50 79 SER A CA 1
ATOM 604 C C . SER A 1 79 ? -1.472 18.273 5.293 1.00 45.50 79 SER A C 1
ATOM 606 O O . SER A 1 79 ? -0.897 18.430 6.365 1.00 45.50 79 SER A O 1
ATOM 608 N N . ALA A 1 80 ? -0.924 17.567 4.301 1.00 42.59 80 ALA A N 1
ATOM 609 C CA . ALA A 1 80 ? 0.488 17.167 4.269 1.00 42.59 80 ALA A CA 1
ATOM 610 C C . ALA A 1 80 ? 1.429 18.320 3.849 1.00 42.59 80 ALA A C 1
ATOM 612 O O . ALA A 1 80 ? 2.643 18.142 3.796 1.00 42.59 80 ALA A O 1
ATOM 613 N N . ALA A 1 81 ? 0.897 19.529 3.628 1.00 44.16 81 ALA A N 1
ATOM 614 C CA . ALA A 1 81 ? 1.695 20.753 3.515 1.00 44.16 81 ALA A CA 1
ATOM 615 C C . ALA A 1 81 ? 2.502 21.064 4.798 1.00 44.16 81 ALA A C 1
ATOM 617 O O . ALA A 1 81 ? 3.441 21.851 4.753 1.00 44.16 81 ALA A O 1
ATOM 618 N N . ALA A 1 82 ? 2.183 20.424 5.930 1.00 43.59 82 ALA A N 1
ATOM 619 C CA . ALA A 1 82 ? 2.890 20.617 7.195 1.00 43.59 82 ALA A CA 1
ATOM 620 C C . ALA A 1 82 ? 4.064 19.643 7.443 1.00 43.59 82 ALA A C 1
ATOM 622 O O . ALA A 1 82 ? 4.853 19.903 8.344 1.00 43.59 82 ALA A O 1
ATOM 623 N N . LEU A 1 83 ? 4.227 18.556 6.668 1.00 45.16 83 LEU A N 1
ATOM 624 C CA . LEU A 1 83 ? 5.356 17.617 6.848 1.00 45.16 83 LEU A CA 1
ATOM 625 C C . LEU A 1 83 ? 6.474 17.766 5.802 1.00 45.16 83 LEU A C 1
ATOM 627 O O . LEU A 1 83 ? 7.566 17.252 6.016 1.00 45.16 83 LEU A O 1
ATOM 631 N N . LEU A 1 84 ? 6.240 18.499 4.708 1.00 49.28 84 LEU A N 1
ATOM 632 C CA . LEU A 1 84 ? 7.272 18.833 3.710 1.00 49.28 84 LEU A CA 1
ATOM 633 C C . LEU A 1 84 ? 7.559 20.343 3.610 1.00 49.28 84 LEU A C 1
ATOM 635 O O . LEU A 1 84 ? 8.417 20.758 2.838 1.00 49.28 84 LEU A O 1
ATOM 639 N N . GLY A 1 85 ? 6.901 21.170 4.428 1.00 39.28 85 GLY A N 1
ATOM 640 C CA . GLY A 1 85 ? 7.177 22.604 4.569 1.00 39.28 85 GLY A CA 1
ATOM 641 C C . GLY A 1 85 ? 8.392 22.911 5.451 1.00 39.28 85 GLY A C 1
ATOM 642 O O . GLY A 1 85 ? 8.326 23.802 6.290 1.00 39.28 85 GLY A O 1
ATOM 643 N N . GLY A 1 86 ? 9.482 22.156 5.302 1.00 39.53 86 GLY A N 1
ATOM 644 C CA . GLY A 1 86 ? 10.791 22.491 5.858 1.00 39.53 86 GLY A CA 1
ATOM 645 C C . GLY A 1 86 ? 11.648 23.108 4.761 1.00 39.53 86 GLY A C 1
ATOM 646 O O . GLY A 1 86 ? 12.277 22.394 3.988 1.00 39.53 86 GLY A O 1
ATOM 647 N N . ALA A 1 87 ? 11.638 24.434 4.663 1.00 49.03 87 ALA A N 1
ATOM 648 C CA . ALA A 1 87 ? 12.477 25.181 3.740 1.00 49.03 87 ALA A CA 1
ATOM 649 C C . ALA A 1 87 ? 13.970 24.862 3.934 1.00 49.03 87 ALA A C 1
ATOM 651 O O . ALA A 1 87 ? 14.503 25.030 5.032 1.00 49.03 87 ALA A O 1
ATOM 652 N N . GLN A 1 88 ? 14.668 24.532 2.847 1.00 40.03 88 GLN A N 1
ATOM 653 C CA . GLN A 1 88 ? 15.920 25.223 2.544 1.00 40.03 88 GLN A CA 1
ATOM 654 C C . GLN A 1 88 ? 16.163 25.273 1.034 1.00 40.03 88 GLN A C 1
ATOM 656 O O . GLN A 1 88 ? 16.349 24.264 0.360 1.00 40.03 88 GLN A O 1
ATOM 661 N N . SER A 1 89 ? 16.135 26.505 0.532 1.00 47.88 89 SER A N 1
ATOM 662 C CA . SER A 1 89 ? 16.711 26.916 -0.738 1.00 47.88 89 SER A CA 1
ATOM 663 C C . SER A 1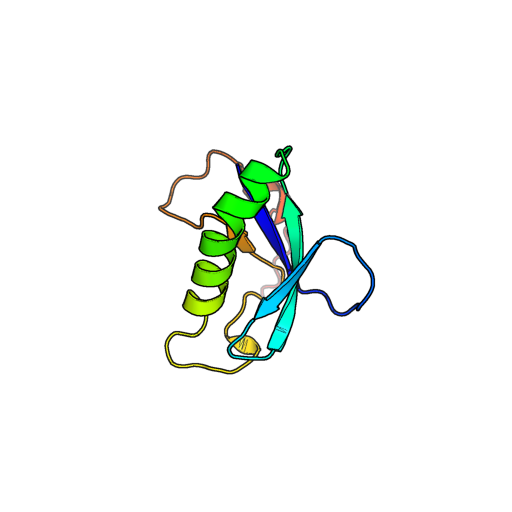 89 ? 18.207 26.599 -0.713 1.00 47.88 89 SER A C 1
ATOM 665 O O . SER A 1 89 ? 18.913 27.112 0.153 1.00 47.88 89 SER A O 1
ATOM 667 N N . TRP A 1 90 ? 18.692 25.846 -1.694 1.00 42.31 90 TRP A N 1
ATOM 668 C CA . TRP A 1 90 ? 20.057 26.022 -2.175 1.00 42.31 90 TRP A CA 1
ATOM 669 C C . TRP A 1 90 ? 19.982 26.333 -3.664 1.00 42.31 90 TRP A C 1
ATOM 671 O O . TRP A 1 90 ? 20.026 25.451 -4.516 1.00 42.31 90 TRP A O 1
ATOM 681 N N . SER A 1 91 ? 19.793 27.617 -3.956 1.00 35.16 91 SER A N 1
ATOM 682 C CA . SER A 1 91 ? 20.295 28.189 -5.198 1.00 35.16 91 SER A CA 1
ATOM 683 C C . SER A 1 91 ? 21.820 28.239 -5.103 1.00 35.16 91 SER A C 1
ATOM 685 O O . SER A 1 91 ? 22.357 28.688 -4.086 1.00 35.16 91 SER A O 1
ATOM 687 N N . ILE A 1 92 ? 22.499 27.788 -6.152 1.00 40.03 92 ILE A N 1
ATOM 688 C CA . ILE A 1 92 ? 23.823 28.282 -6.545 1.00 40.03 92 ILE A CA 1
ATOM 689 C C . ILE A 1 92 ? 23.634 28.922 -7.911 1.00 40.03 92 ILE A C 1
ATOM 691 O O . ILE A 1 92 ? 22.947 28.287 -8.745 1.00 40.03 92 ILE A O 1
#

Foldseek 3Di:
DKKWWFFDPDPDDDAKDAQPLQRGITGIDDDPDDPVVCVVCVVQVNVVSVVLPPPNSDPVSDDNGTDMPPDDDDDDPPPPVVVPPPDDDDDD